Protein AF-A0A967H6K7-F1 (afdb_monomer_lite)

pLDDT: mean 92.09, std 7.15, range [60.03, 98.31]

Sequence (70 aa):
PDIIGDYRQLRQVFLNLIINARQAIDGSGTITVRARRSSLRGEAAVAVEIEDTGGGISSEVMRNIFNPFF

Secondary structure (DSSP, 8-state):
----S-HHHHHHHHHHHHHHHHHH--SS--EEEEEEEEEETTEEEEEEEEEE-SS---HHHHTTTTSTT-

Foldseek 3Di:
DDDDDDPVVVVVVVVVLVVVLVVQADDDWDWDWDWDWDDDPNHIDIDIDIDIPGPDDDPVCVVCVVPPPD

Structure (mmCIF, N/CA/C/O backbone):
data_AF-A0A967H6K7-F1
#
_entry.id   AF-A0A967H6K7-F1
#
loop_
_atom_site.group_PDB
_atom_site.id
_atom_site.type_symbol
_atom_site.label_atom_id
_atom_site.label_alt_id
_atom_site.label_comp_id
_atom_site.label_asym_id
_atom_site.label_entity_id
_atom_site.label_seq_id
_atom_site.pdbx_PDB_ins_code
_atom_site.Cartn_x
_atom_site.Cartn_y
_atom_site.Cartn_z
_atom_site.occupancy
_atom_site.B_iso_or_equiv
_atom_site.auth_seq_id
_atom_site.auth_comp_id
_atom_site.auth_asym_id
_atom_site.auth_atom_id
_atom_site.pdbx_PDB_model_num
ATOM 1 N N . PRO A 1 1 ? 9.313 8.211 -14.069 1.00 68.31 1 PRO A N 1
ATOM 2 C CA . PRO A 1 1 ? 10.039 7.359 -15.037 1.00 68.31 1 PRO A CA 1
ATOM 3 C C . PRO A 1 1 ? 9.003 6.467 -15.694 1.00 68.31 1 PRO A C 1
ATOM 5 O O . PRO A 1 1 ? 8.117 6.002 -14.978 1.00 68.31 1 PRO A O 1
ATOM 8 N N . ASP A 1 2 ? 9.089 6.271 -17.002 1.00 79.94 2 ASP A N 1
ATOM 9 C CA . ASP A 1 2 ? 8.190 5.335 -17.668 1.00 79.94 2 ASP A CA 1
ATOM 10 C C . ASP A 1 2 ? 8.569 3.911 -17.261 1.00 79.94 2 ASP A C 1
ATOM 12 O O . ASP A 1 2 ? 9.750 3.587 -17.110 1.00 79.94 2 ASP A O 1
ATOM 16 N N . ILE A 1 3 ? 7.557 3.088 -17.002 1.00 84.12 3 ILE A N 1
ATOM 17 C CA . ILE A 1 3 ? 7.715 1.702 -16.561 1.00 84.12 3 ILE A CA 1
ATOM 18 C C . ILE A 1 3 ? 6.980 0.781 -17.529 1.00 84.12 3 ILE A C 1
ATOM 20 O O . ILE A 1 3 ? 5.914 1.122 -18.038 1.00 84.12 3 ILE A O 1
ATOM 24 N N . ILE A 1 4 ? 7.545 -0.400 -17.766 1.00 89.00 4 ILE A N 1
ATOM 25 C CA . ILE A 1 4 ? 6.899 -1.451 -18.552 1.00 89.00 4 ILE A CA 1
ATOM 26 C C . ILE A 1 4 ? 6.022 -2.268 -17.602 1.00 89.00 4 ILE A C 1
ATOM 28 O O . ILE A 1 4 ? 6.505 -2.783 -16.596 1.00 89.00 4 ILE A O 1
ATOM 32 N N . GLY A 1 5 ? 4.734 -2.394 -17.913 1.00 89.62 5 GLY A N 1
ATOM 33 C CA . GLY A 1 5 ? 3.808 -3.200 -17.125 1.00 89.62 5 GLY A CA 1
ATOM 34 C C . GLY A 1 5 ? 2.388 -3.180 -17.677 1.00 89.62 5 GLY A C 1
ATOM 35 O O . GLY A 1 5 ? 2.031 -2.331 -18.493 1.00 89.62 5 GLY A O 1
ATOM 36 N N . ASP A 1 6 ? 1.564 -4.119 -17.218 1.00 96.06 6 ASP A N 1
ATOM 37 C CA . ASP A 1 6 ? 0.134 -4.139 -17.522 1.00 96.06 6 ASP A CA 1
A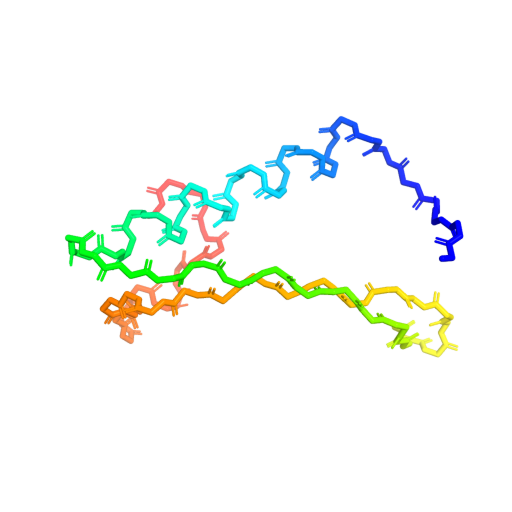TOM 38 C C . ASP A 1 6 ? -0.605 -3.188 -16.573 1.00 96.06 6 ASP A C 1
ATOM 40 O O . ASP A 1 6 ? -0.726 -3.438 -15.371 1.00 96.06 6 ASP A O 1
ATOM 44 N N . TYR A 1 7 ? -1.128 -2.096 -17.131 1.00 93.62 7 TYR A N 1
ATOM 45 C CA . TYR A 1 7 ? -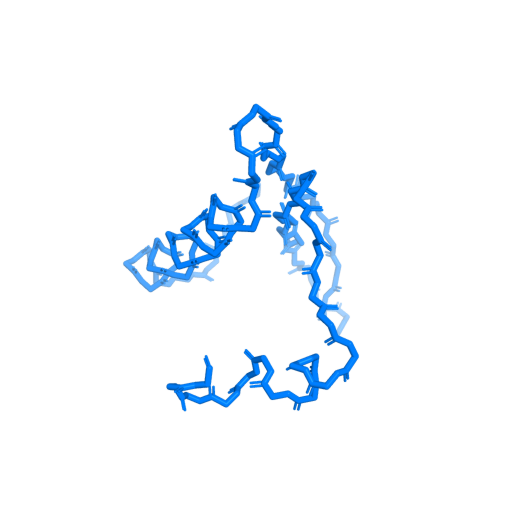1.888 -1.090 -16.392 1.00 93.62 7 TYR A CA 1
ATOM 46 C C . TYR A 1 7 ? -3.042 -1.685 -15.568 1.00 93.62 7 TYR A C 1
ATOM 48 O O . TYR A 1 7 ? -3.275 -1.261 -14.435 1.00 93.62 7 TYR A O 1
ATOM 56 N N . ARG A 1 8 ? -3.777 -2.666 -16.110 1.00 96.31 8 ARG A N 1
ATOM 57 C CA . ARG A 1 8 ? -4.938 -3.254 -15.427 1.00 96.31 8 ARG A CA 1
ATOM 58 C C . ARG A 1 8 ? -4.502 -4.088 -14.230 1.00 96.31 8 ARG A C 1
ATOM 60 O O . ARG A 1 8 ? -5.120 -3.976 -13.172 1.00 96.31 8 ARG A O 1
ATOM 67 N N . GLN A 1 9 ? -3.438 -4.873 -14.382 1.00 96.31 9 GLN A N 1
ATOM 68 C CA . GLN A 1 9 ? -2.893 -5.681 -13.289 1.00 96.31 9 GLN A CA 1
ATOM 69 C C . GLN A 1 9 ? -2.293 -4.803 -12.191 1.00 96.31 9 GLN A C 1
ATOM 71 O O . GLN A 1 9 ? -2.598 -5.002 -11.019 1.00 96.31 9 GLN A O 1
ATOM 76 N N . LEU A 1 10 ? -1.523 -3.776 -12.560 1.00 95.00 10 LEU A N 1
ATOM 77 C CA . LEU A 1 10 ? -0.973 -2.817 -11.600 1.00 95.00 10 LEU A CA 1
ATOM 78 C C . LEU A 1 10 ? -2.084 -2.104 -10.826 1.00 95.00 10 LEU A C 1
ATOM 80 O O . LEU A 1 10 ? -2.038 -2.036 -9.600 1.00 95.00 10 LEU A O 1
ATOM 84 N N . ARG A 1 11 ? -3.134 -1.648 -11.521 1.00 95.25 11 ARG A N 1
ATOM 85 C CA . ARG A 1 11 ? -4.309 -1.053 -10.876 1.00 95.25 11 ARG A CA 1
ATOM 86 C C . ARG A 1 11 ? -4.958 -2.013 -9.879 1.00 95.25 11 ARG A C 1
ATOM 88 O O . ARG A 1 11 ? -5.305 -1.582 -8.785 1.00 95.25 11 ARG A O 1
ATOM 95 N N . GLN A 1 12 ? -5.115 -3.290 -10.232 1.00 95.81 12 GLN A N 1
ATOM 96 C CA . GLN A 1 12 ? -5.688 -4.292 -9.329 1.00 95.81 12 GLN A CA 1
ATOM 97 C C . GLN A 1 12 ? -4.827 -4.487 -8.077 1.00 95.81 12 GLN A C 1
ATOM 99 O O . GLN A 1 12 ? -5.361 -4.496 -6.971 1.00 95.81 12 GLN A O 1
ATOM 104 N N . VAL A 1 13 ? -3.507 -4.602 -8.239 1.00 94.69 13 VAL A N 1
ATOM 105 C CA . VAL A 1 13 ? -2.572 -4.751 -7.115 1.00 94.69 13 VAL A CA 1
ATOM 106 C C . VAL A 1 13 ? -2.658 -3.544 -6.181 1.00 94.69 13 VAL A C 1
ATOM 108 O O . VAL A 1 13 ? -2.828 -3.720 -4.978 1.00 94.69 13 VAL A O 1
ATOM 111 N N . PHE A 1 14 ? -2.616 -2.322 -6.719 1.00 96.25 14 PHE A N 1
ATOM 112 C CA . PHE A 1 14 ? -2.712 -1.115 -5.895 1.00 96.25 14 PHE A CA 1
ATOM 113 C C . PHE A 1 14 ? -4.059 -1.002 -5.180 1.00 96.25 14 PHE A C 1
ATOM 115 O O . PHE A 1 14 ? -4.082 -0.666 -4.000 1.00 96.25 14 PHE A O 1
ATOM 122 N N . LEU A 1 15 ? -5.172 -1.327 -5.848 1.00 96.06 15 LEU A N 1
ATOM 123 C CA . LEU A 1 15 ? -6.486 -1.328 -5.204 1.00 96.06 15 LEU A CA 1
ATOM 124 C C . LEU A 1 15 ? -6.558 -2.345 -4.064 1.00 96.06 15 LEU A C 1
ATOM 126 O O . LEU A 1 15 ? -7.044 -1.995 -2.994 1.00 96.06 15 LEU A O 1
ATOM 130 N N . ASN A 1 16 ? -6.039 -3.559 -4.255 1.00 94.31 16 ASN A N 1
ATOM 131 C CA . ASN A 1 16 ? -6.025 -4.574 -3.202 1.00 94.31 16 ASN A CA 1
ATOM 132 C C . ASN A 1 16 ? -5.238 -4.090 -1.976 1.00 94.31 16 ASN A C 1
ATOM 134 O O . ASN A 1 16 ? -5.729 -4.177 -0.856 1.00 94.31 16 ASN A O 1
ATOM 138 N N . LEU A 1 17 ? -4.053 -3.512 -2.183 1.00 95.38 17 LEU A N 1
ATOM 139 C CA . LEU A 1 17 ? -3.226 -3.008 -1.085 1.00 95.38 17 LEU A C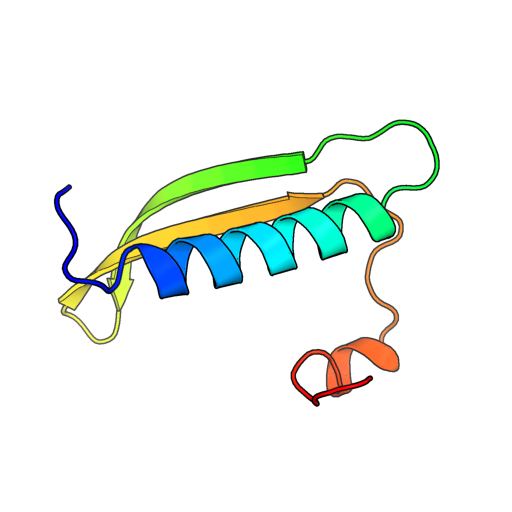A 1
ATOM 140 C C . LEU A 1 17 ? -3.865 -1.806 -0.369 1.00 95.38 17 LEU A C 1
ATOM 142 O O . LEU A 1 17 ? -3.823 -1.738 0.855 1.00 95.38 17 LEU A O 1
ATOM 146 N N . ILE A 1 18 ? -4.506 -0.889 -1.102 1.00 96.56 18 ILE A N 1
ATOM 147 C CA . ILE A 1 18 ? -5.225 0.253 -0.510 1.00 96.56 18 ILE A CA 1
ATOM 148 C C . ILE A 1 18 ? -6.454 -0.217 0.281 1.00 96.56 18 ILE A C 1
ATOM 150 O O . ILE A 1 18 ? -6.741 0.326 1.347 1.00 96.56 18 ILE A O 1
ATOM 154 N N . ILE A 1 19 ? -7.184 -1.220 -0.217 1.00 95.00 19 ILE A N 1
ATOM 155 C CA . ILE A 1 19 ? -8.324 -1.808 0.499 1.00 95.00 19 ILE A CA 1
ATOM 156 C C . ILE A 1 19 ? -7.850 -2.453 1.804 1.00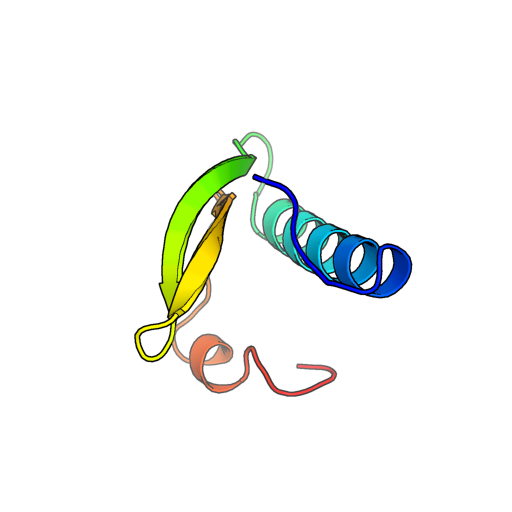 95.00 19 ILE A C 1
ATOM 158 O O . ILE A 1 19 ? -8.452 -2.188 2.844 1.00 95.00 19 ILE A O 1
ATOM 162 N N . ASN A 1 20 ? -6.753 -3.213 1.763 1.00 93.44 20 ASN A N 1
ATOM 163 C CA . ASN A 1 20 ? -6.165 -3.834 2.950 1.00 93.44 20 ASN A CA 1
ATOM 164 C C . ASN A 1 20 ? -5.737 -2.774 3.980 1.00 93.44 20 ASN A C 1
ATOM 166 O O . ASN A 1 20 ? -6.104 -2.866 5.147 1.00 93.44 20 ASN A O 1
ATOM 170 N N . ALA A 1 21 ? -5.048 -1.719 3.536 1.00 95.62 21 ALA A N 1
ATOM 171 C CA . ALA A 1 21 ? -4.660 -0.582 4.373 1.00 95.62 21 ALA A CA 1
ATOM 172 C C . ALA A 1 21 ? -5.874 0.099 5.034 1.00 95.62 21 ALA A C 1
ATOM 174 O O . ALA A 1 21 ? -5.868 0.383 6.229 1.00 95.62 21 ALA A O 1
ATOM 175 N N . ARG A 1 22 ? -6.961 0.318 4.279 1.00 95.00 22 ARG A N 1
ATOM 176 C CA . ARG A 1 22 ? -8.210 0.883 4.818 1.00 95.00 22 ARG A CA 1
ATOM 177 C C . ARG A 1 22 ? -8.830 -0.016 5.886 1.00 95.00 22 ARG A C 1
ATOM 179 O O . ARG A 1 22 ? -9.382 0.491 6.850 1.00 95.00 22 ARG A O 1
ATOM 186 N N . GLN A 1 23 ? -8.813 -1.331 5.679 1.00 93.50 23 GLN A N 1
ATOM 187 C CA . GLN A 1 23 ? -9.387 -2.298 6.619 1.00 93.50 23 GLN A CA 1
ATOM 188 C C . GLN A 1 23 ? -8.593 -2.393 7.926 1.00 93.50 23 GLN A C 1
ATOM 190 O O . GLN A 1 23 ? -9.178 -2.744 8.943 1.00 93.50 23 GLN A O 1
ATOM 195 N N . ALA A 1 24 ? -7.298 -2.072 7.906 1.00 94.38 24 ALA A N 1
ATOM 196 C CA . ALA A 1 24 ? -6.447 -2.074 9.092 1.00 94.38 24 ALA A CA 1
ATOM 197 C C . ALA A 1 24 ? -6.635 -0.839 9.996 1.00 94.38 24 ALA A C 1
ATOM 199 O O . ALA A 1 24 ? -6.252 -0.872 11.167 1.00 94.38 24 ALA A O 1
ATOM 200 N N . ILE A 1 25 ? -7.189 0.259 9.465 1.00 96.62 25 ILE A N 1
ATOM 201 C CA . ILE A 1 25 ? -7.409 1.506 10.206 1.00 96.62 25 ILE A CA 1
ATOM 202 C C . ILE A 1 25 ? -8.772 1.474 10.905 1.00 96.62 25 ILE A C 1
ATOM 204 O O . ILE A 1 25 ? -9.818 1.526 10.255 1.00 96.62 25 ILE A O 1
ATOM 208 N N . ASP A 1 26 ? -8.751 1.510 12.237 1.00 93.88 26 ASP A N 1
ATOM 209 C CA . ASP A 1 26 ? -9.946 1.716 13.054 1.00 93.88 26 ASP A CA 1
ATOM 210 C C . ASP A 1 26 ? -10.232 3.215 13.228 1.00 93.88 26 ASP A C 1
ATOM 212 O O . ASP A 1 26 ? -9.525 3.944 13.926 1.00 93.88 26 ASP A O 1
ATOM 216 N N . GLY A 1 27 ? -11.303 3.695 12.596 1.00 93.06 27 GLY A N 1
ATOM 217 C CA . GLY A 1 27 ? -11.719 5.094 12.680 1.00 93.06 27 GLY A CA 1
ATOM 218 C C . GLY A 1 27 ? -10.884 6.014 11.787 1.00 93.06 27 GLY A C 1
ATOM 219 O O . GLY A 1 27 ? -10.925 5.898 10.563 1.00 93.06 27 GLY A O 1
ATOM 220 N N . SER A 1 28 ? -10.186 6.977 12.391 1.00 95.12 28 SER A N 1
ATOM 221 C CA . SER A 1 28 ? -9.401 7.979 11.662 1.00 95.12 28 SER A CA 1
ATOM 222 C C . SER A 1 28 ? -7.946 7.547 11.538 1.00 95.12 28 SER A C 1
ATOM 224 O O . SER A 1 28 ? -7.299 7.232 12.532 1.00 95.12 28 SER A O 1
ATOM 226 N N . GLY A 1 29 ? -7.400 7.627 10.329 1.00 96.06 29 GLY A N 1
ATOM 227 C CA . GLY A 1 29 ? -5.998 7.333 10.068 1.00 96.06 29 GLY A CA 1
ATOM 228 C C . GLY A 1 29 ? -5.555 7.844 8.708 1.00 96.06 29 GLY A C 1
ATOM 229 O O . GLY A 1 29 ? -6.330 8.463 7.974 1.00 96.06 29 GLY A O 1
ATOM 230 N N . THR A 1 30 ? -4.298 7.574 8.377 1.00 97.88 30 THR A N 1
ATOM 231 C CA . THR A 1 30 ? -3.669 8.035 7.139 1.00 97.88 30 THR A CA 1
ATOM 232 C C . THR A 1 30 ? -3.163 6.841 6.351 1.00 97.88 30 THR A C 1
ATOM 234 O O . THR A 1 30 ? -2.479 5.982 6.899 1.00 97.88 30 THR A O 1
ATOM 237 N N . ILE A 1 31 ? -3.456 6.822 5.051 1.00 98.06 31 ILE A N 1
ATOM 238 C CA . ILE A 1 31 ? -2.800 5.932 4.091 1.00 98.06 31 ILE A CA 1
ATOM 239 C C . ILE A 1 31 ? -1.843 6.789 3.268 1.00 98.06 31 ILE A C 1
ATOM 241 O O . ILE A 1 31 ? -2.265 7.736 2.602 1.00 98.06 31 ILE A O 1
ATOM 245 N N . THR A 1 32 ? -0.556 6.463 3.309 1.00 98.31 32 THR A N 1
ATOM 246 C CA . THR A 1 32 ? 0.487 7.154 2.554 1.00 98.31 32 THR A CA 1
ATOM 247 C C . THR A 1 32 ? 0.960 6.283 1.400 1.00 98.31 32 THR A C 1
ATOM 249 O O . THR A 1 32 ? 1.382 5.148 1.601 1.00 98.31 32 THR A O 1
ATOM 252 N N . VAL A 1 33 ? 0.933 6.837 0.186 1.00 97.75 33 VAL A N 1
ATOM 253 C CA . VAL A 1 33 ? 1.472 6.188 -1.015 1.00 97.75 33 VAL A CA 1
ATOM 254 C C . VAL A 1 33 ? 2.723 6.931 -1.458 1.00 97.75 33 VAL A C 1
ATOM 256 O O . VAL A 1 33 ? 2.685 8.142 -1.685 1.00 97.75 33 VAL A O 1
ATOM 259 N N . ARG A 1 34 ? 3.840 6.214 -1.594 1.00 97.75 34 ARG A N 1
ATOM 260 C CA . ARG A 1 34 ? 5.120 6.773 -2.049 1.00 97.75 34 ARG A CA 1
ATOM 261 C C . ARG A 1 34 ? 5.624 5.995 -3.255 1.00 97.75 34 ARG A C 1
ATOM 263 O O . ARG A 1 34 ? 5.481 4.780 -3.326 1.00 97.75 34 ARG A O 1
ATOM 270 N N . ALA A 1 35 ? 6.243 6.699 -4.194 1.00 95.31 35 ALA A N 1
ATOM 271 C CA . ALA A 1 35 ? 6.931 6.095 -5.325 1.00 95.31 35 ALA A CA 1
ATOM 272 C C . ALA A 1 35 ? 8.314 6.726 -5.464 1.00 95.31 35 ALA A C 1
ATOM 274 O O . ALA A 1 35 ? 8.447 7.951 -5.492 1.00 95.31 35 ALA A O 1
ATOM 275 N N . ARG A 1 36 ? 9.351 5.897 -5.564 1.00 95.75 36 ARG A N 1
ATOM 276 C CA . ARG A 1 36 ? 10.735 6.360 -5.717 1.00 95.75 36 ARG A CA 1
ATOM 277 C C . ARG A 1 36 ? 11.501 5.497 -6.702 1.00 95.75 36 ARG A C 1
ATOM 279 O O . ARG A 1 36 ? 11.226 4.308 -6.857 1.00 95.75 36 ARG A O 1
ATOM 286 N N . ARG A 1 37 ? 12.493 6.101 -7.360 1.00 95.06 37 ARG A N 1
ATOM 287 C CA . ARG A 1 37 ? 13.477 5.340 -8.141 1.00 95.06 37 ARG A CA 1
ATOM 288 C C . ARG A 1 37 ? 14.188 4.354 -7.213 1.00 95.06 37 ARG A C 1
ATOM 290 O O . ARG A 1 37 ? 14.497 4.688 -6.071 1.00 95.06 37 ARG A O 1
ATOM 297 N N . SER A 1 38 ? 14.421 3.153 -7.714 1.00 95.06 38 SER A N 1
ATOM 298 C CA . SER A 1 38 ? 15.079 2.064 -7.003 1.00 95.06 38 SER A CA 1
ATOM 299 C C . SER A 1 38 ? 15.851 1.199 -8.001 1.00 95.06 38 SER A C 1
ATOM 301 O O . SER A 1 38 ? 15.885 1.491 -9.200 1.00 95.06 38 SER A O 1
ATOM 303 N N . SER A 1 39 ? 16.449 0.121 -7.512 1.00 93.56 39 SER A N 1
ATOM 304 C CA . SER A 1 39 ? 16.955 -0.960 -8.343 1.00 93.56 39 SER A CA 1
ATOM 305 C C . SER A 1 39 ? 16.455 -2.311 -7.843 1.00 93.56 39 SER A C 1
ATOM 307 O O . SER A 1 39 ? 16.299 -2.533 -6.642 1.00 93.56 39 SER A O 1
ATOM 309 N N . LEU A 1 40 ? 16.173 -3.215 -8.776 1.00 90.62 40 LEU A N 1
ATOM 310 C CA . LEU A 1 40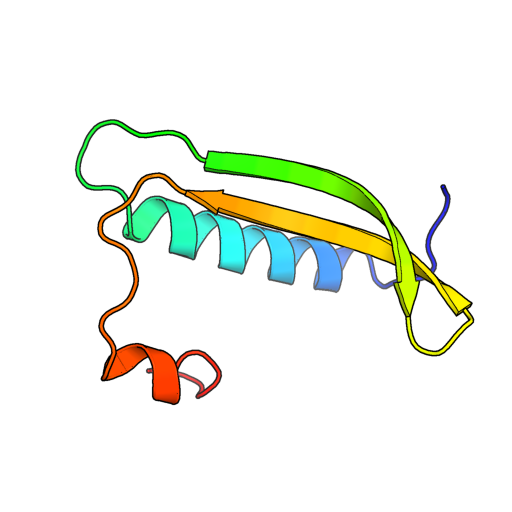 ? 15.793 -4.592 -8.492 1.00 90.62 40 LEU A CA 1
ATOM 311 C C . LEU A 1 40 ? 16.705 -5.504 -9.306 1.00 90.62 40 LEU A C 1
ATOM 313 O O . LEU A 1 40 ? 16.753 -5.399 -10.525 1.00 90.62 40 LEU A O 1
ATOM 317 N N . ARG A 1 41 ? 17.458 -6.379 -8.628 1.00 93.44 41 ARG A N 1
ATOM 318 C CA . ARG A 1 41 ? 18.418 -7.302 -9.269 1.00 93.44 41 ARG A CA 1
ATOM 319 C C . ARG A 1 41 ? 19.446 -6.604 -10.181 1.00 93.44 41 ARG A C 1
ATOM 321 O O . ARG A 1 41 ? 19.894 -7.178 -11.162 1.00 93.44 41 ARG A O 1
ATOM 328 N N . GLY A 1 42 ? 19.833 -5.375 -9.835 1.00 93.31 42 GLY A N 1
ATOM 329 C CA . GLY A 1 42 ? 20.796 -4.577 -10.603 1.00 93.31 42 GLY A CA 1
ATOM 330 C C . GLY A 1 42 ? 20.184 -3.752 -11.739 1.00 93.31 42 GLY A C 1
ATOM 331 O O . GLY A 1 42 ? 20.887 -2.939 -12.330 1.00 93.31 42 GLY A O 1
ATOM 332 N N . GLU A 1 43 ? 18.885 -3.890 -12.004 1.00 91.00 43 GLU A N 1
ATOM 333 C CA . GLU A 1 43 ? 18.179 -3.124 -13.032 1.00 91.00 43 GLU A CA 1
ATOM 334 C C . GLU A 1 43 ? 17.410 -1.948 -12.427 1.00 91.00 43 GLU A C 1
ATOM 336 O O . GLU A 1 43 ? 16.988 -1.992 -11.268 1.00 91.00 43 GLU A O 1
ATOM 341 N N . ALA A 1 44 ? 17.228 -0.880 -13.208 1.00 91.56 44 ALA A N 1
ATOM 342 C CA . ALA A 1 44 ? 16.447 0.278 -12.789 1.00 91.56 44 ALA A CA 1
ATOM 343 C C . ALA A 1 44 ? 14.985 -0.117 -12.541 1.00 91.56 44 ALA A C 1
ATOM 345 O O . ALA A 1 44 ? 14.335 -0.726 -13.386 1.00 91.56 44 ALA A O 1
ATOM 346 N N . ALA A 1 45 ? 14.457 0.277 -11.387 1.00 93.06 45 ALA A N 1
ATOM 347 C CA . ALA A 1 45 ? 13.103 -0.046 -10.968 1.00 93.06 45 ALA A CA 1
ATOM 348 C C . ALA A 1 45 ? 12.432 1.153 -10.284 1.00 93.06 45 ALA A C 1
ATOM 350 O O . ALA A 1 45 ? 13.052 2.182 -9.995 1.00 93.06 45 ALA A O 1
ATOM 351 N N . VAL A 1 46 ? 11.143 1.005 -9.988 1.00 94.50 46 VAL A N 1
ATOM 352 C CA . VAL A 1 46 ? 10.398 1.914 -9.113 1.00 94.50 46 VAL A CA 1
ATOM 353 C C . VAL A 1 46 ? 9.939 1.117 -7.902 1.00 94.50 46 VAL A C 1
ATOM 355 O O . VAL A 1 46 ? 9.287 0.088 -8.052 1.00 94.50 46 VAL A O 1
ATOM 358 N N . ALA A 1 47 ? 10.286 1.587 -6.707 1.00 95.00 47 ALA A N 1
ATOM 359 C CA . ALA A 1 47 ? 9.712 1.077 -5.471 1.00 95.00 47 ALA A CA 1
ATOM 360 C C . ALA A 1 47 ? 8.438 1.869 -5.170 1.00 95.00 47 ALA A C 1
ATOM 362 O O . ALA A 1 47 ? 8.476 3.104 -5.135 1.00 95.00 47 ALA A O 1
ATOM 363 N N . VAL A 1 48 ? 7.332 1.152 -4.981 1.00 95.62 48 VAL A N 1
ATOM 364 C CA . VAL A 1 48 ? 6.052 1.710 -4.543 1.00 95.62 48 VAL A CA 1
ATOM 365 C C . VAL A 1 48 ? 5.786 1.209 -3.133 1.00 95.62 48 VAL A C 1
ATOM 367 O O . VAL A 1 48 ? 5.864 0.010 -2.877 1.00 95.62 48 VAL A O 1
ATOM 370 N N . GLU A 1 49 ? 5.491 2.133 -2.231 1.00 97.38 49 GLU A N 1
ATOM 371 C CA . GLU A 1 49 ? 5.226 1.871 -0.820 1.00 97.38 49 GLU A CA 1
ATOM 372 C C . GLU A 1 49 ? 3.806 2.338 -0.497 1.00 97.38 49 GLU A C 1
ATOM 374 O O . GLU A 1 49 ? 3.410 3.440 -0.890 1.00 97.38 49 GLU A O 1
ATOM 379 N N . ILE A 1 50 ? 3.045 1.490 0.195 1.00 97.25 50 ILE A N 1
ATOM 380 C CA . ILE A 1 50 ? 1.710 1.788 0.719 1.00 97.25 50 ILE A CA 1
ATOM 381 C C . ILE A 1 50 ? 1.785 1.521 2.219 1.00 97.25 50 ILE A C 1
ATOM 383 O O . ILE A 1 50 ? 2.042 0.393 2.631 1.00 97.25 50 ILE A O 1
ATOM 387 N N . GLU A 1 51 ? 1.623 2.574 3.008 1.00 97.81 51 GLU A N 1
ATOM 388 C CA . GLU A 1 51 ? 1.763 2.573 4.464 1.00 97.81 51 GLU A CA 1
ATOM 389 C C . GLU A 1 51 ? 0.462 3.072 5.086 1.00 97.81 51 GLU A C 1
ATOM 391 O O . GLU A 1 51 ? -0.071 4.092 4.649 1.00 97.81 51 GLU A O 1
ATOM 396 N N . ASP A 1 52 ? -0.043 2.378 6.100 1.00 97.56 52 ASP A N 1
ATOM 397 C CA . ASP A 1 52 ? -1.204 2.787 6.885 1.00 97.56 52 ASP A CA 1
ATOM 398 C C . ASP A 1 52 ? -0.839 3.010 8.356 1.00 97.56 52 ASP A C 1
ATOM 400 O O . ASP A 1 52 ? 0.190 2.543 8.843 1.00 97.56 52 ASP A O 1
ATOM 404 N N . THR A 1 53 ? -1.685 3.755 9.066 1.00 97.62 53 THR A N 1
ATOM 405 C CA . THR A 1 53 ? -1.558 3.995 10.513 1.00 97.62 53 THR A CA 1
ATOM 406 C C . THR A 1 53 ? -2.490 3.096 11.332 1.00 97.62 53 THR A C 1
ATOM 408 O O . THR A 1 53 ? -2.960 3.511 12.392 1.00 97.62 53 THR A O 1
ATOM 411 N N . GLY A 1 54 ? -2.853 1.928 10.800 1.00 95.94 54 GLY A N 1
ATOM 412 C CA . GLY A 1 54 ? -3.776 0.988 11.419 1.00 95.94 54 GLY A CA 1
ATOM 413 C C . GLY A 1 54 ? -3.152 0.150 12.533 1.00 95.94 54 GLY A C 1
ATOM 414 O O . GLY A 1 54 ? -2.004 0.347 12.933 1.00 95.94 54 GLY A O 1
ATOM 415 N N . GLY A 1 55 ? -3.917 -0.825 13.029 1.00 92.62 55 GLY A N 1
ATOM 416 C CA . GLY A 1 55 ? -3.508 -1.714 14.127 1.00 92.62 55 GLY A CA 1
ATOM 417 C C . GLY A 1 55 ? -2.362 -2.681 13.791 1.00 92.62 55 GLY A C 1
ATOM 418 O O . GLY A 1 55 ? -1.875 -3.390 14.674 1.00 92.62 55 GLY A O 1
ATOM 419 N N . GLY A 1 56 ? -1.917 -2.706 12.531 1.00 90.62 56 GLY A N 1
ATOM 420 C CA . GLY A 1 56 ? -0.886 -3.609 12.032 1.00 90.62 56 GLY A CA 1
ATOM 421 C C . GLY A 1 56 ? -1.372 -5.049 11.851 1.00 90.62 56 GLY A C 1
ATOM 422 O O . GLY A 1 56 ? -2.547 -5.374 12.009 1.00 90.62 56 GLY A O 1
ATOM 423 N N . ILE A 1 57 ? -0.441 -5.933 11.493 1.00 89.81 57 ILE A N 1
ATOM 424 C CA . ILE A 1 57 ? -0.708 -7.355 11.251 1.00 89.81 57 ILE A CA 1
ATOM 425 C C . ILE A 1 57 ? -0.132 -8.157 12.415 1.00 89.81 57 ILE A C 1
ATOM 427 O O . ILE A 1 57 ? 1.042 -8.004 12.758 1.00 89.81 57 ILE A O 1
ATOM 431 N N . SER A 1 58 ? -0.937 -9.037 13.015 1.00 90.81 58 SER A N 1
ATOM 432 C CA . SER A 1 58 ? -0.456 -9.908 14.089 1.00 90.81 58 SER A CA 1
ATOM 433 C C . SER A 1 58 ? 0.640 -10.856 13.586 1.00 90.81 58 SER A C 1
ATOM 435 O O . SER A 1 58 ? 0.648 -11.278 12.429 1.00 90.81 58 SER A O 1
ATOM 437 N N . SER A 1 59 ? 1.556 -11.260 14.467 1.00 90.38 59 SER A N 1
ATOM 438 C CA . SER A 1 59 ? 2.656 -12.171 14.114 1.00 90.38 59 SER A CA 1
ATOM 439 C C . SER A 1 59 ? 2.185 -13.526 13.573 1.00 90.38 59 SER A C 1
ATOM 441 O O . SER A 1 59 ? 2.926 -14.199 12.855 1.00 90.38 59 SER A O 1
ATOM 443 N N . GLU A 1 60 ? 0.974 -13.955 13.937 1.00 88.50 60 GLU A N 1
ATOM 444 C CA . GLU A 1 60 ? 0.355 -15.178 13.426 1.00 88.50 60 GLU A CA 1
ATOM 445 C C . GLU A 1 60 ? -0.113 -15.015 11.979 1.00 88.50 60 GLU A C 1
ATOM 447 O O . GLU A 1 60 ? 0.229 -15.841 11.131 1.00 88.50 60 GLU A O 1
ATOM 452 N N . VAL A 1 61 ? -0.813 -13.916 11.685 1.00 87.25 61 VAL A N 1
ATOM 453 C CA . VAL A 1 61 ? -1.306 -13.601 10.338 1.00 87.25 61 VAL A CA 1
ATOM 454 C C . VAL A 1 61 ? -0.149 -13.256 9.401 1.00 87.25 61 VAL A C 1
ATOM 456 O O . VAL A 1 61 ? -0.175 -13.655 8.241 1.00 87.25 61 VAL A O 1
ATOM 459 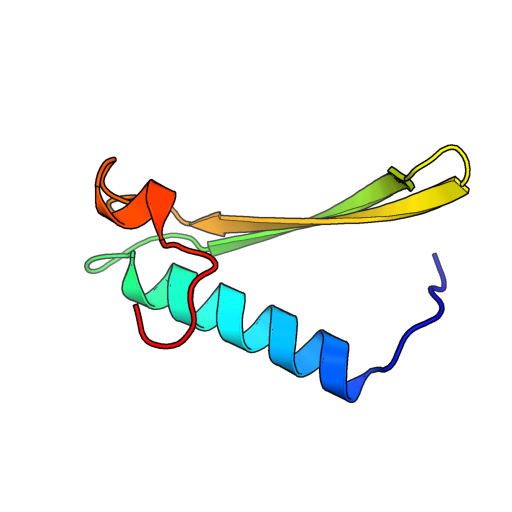N N . MET A 1 62 ? 0.917 -12.622 9.905 1.00 90.62 62 MET A N 1
ATOM 460 C CA . MET A 1 62 ? 2.103 -12.227 9.130 1.00 90.62 62 MET A CA 1
ATOM 461 C C . MET A 1 62 ? 2.706 -13.381 8.311 1.00 90.62 62 MET A C 1
ATOM 463 O O . MET A 1 62 ? 3.178 -13.176 7.196 1.00 90.62 62 MET A O 1
ATOM 467 N N . ARG A 1 63 ? 2.668 -14.615 8.832 1.00 90.31 63 ARG A N 1
ATOM 468 C CA . ARG A 1 63 ? 3.195 -15.799 8.126 1.00 90.31 63 ARG A CA 1
ATOM 469 C C . ARG A 1 63 ? 2.353 -16.217 6.922 1.00 90.31 63 ARG A C 1
ATOM 471 O O . ARG A 1 63 ? 2.846 -16.944 6.067 1.00 90.31 63 ARG A O 1
ATOM 478 N N . ASN A 1 64 ? 1.108 -15.760 6.864 1.00 90.00 64 ASN A N 1
ATOM 479 C CA . ASN A 1 64 ? 0.113 -16.180 5.891 1.00 90.00 64 ASN A CA 1
ATOM 480 C C . ASN A 1 64 ? -0.364 -15.038 4.980 1.00 90.00 64 ASN A C 1
ATOM 482 O O . ASN A 1 64 ? -1.231 -15.277 4.152 1.00 90.00 64 ASN A O 1
ATOM 486 N N . ILE A 1 65 ? 0.210 -13.828 5.057 1.00 89.38 65 ILE A N 1
ATOM 487 C CA . ILE A 1 65 ? -0.256 -12.653 4.281 1.00 89.38 65 ILE A CA 1
ATOM 488 C C . ILE A 1 65 ? -0.184 -12.826 2.756 1.00 89.38 65 ILE A C 1
ATOM 490 O O . ILE A 1 65 ? -0.791 -12.057 2.017 1.00 89.38 65 ILE A O 1
ATOM 494 N N . PHE A 1 66 ? 0.577 -13.814 2.278 1.00 87.25 66 PHE A N 1
ATOM 495 C CA . PHE A 1 66 ? 0.687 -14.155 0.859 1.00 87.25 66 PHE A CA 1
ATOM 496 C C . PHE A 1 66 ? -0.138 -15.388 0.466 1.00 87.25 66 PHE A C 1
ATOM 498 O O . PHE A 1 66 ? -0.168 -15.746 -0.712 1.00 87.25 66 PHE A O 1
ATOM 505 N N . ASN A 1 67 ? -0.805 -16.038 1.423 1.00 87.19 67 ASN A N 1
ATOM 506 C CA . ASN A 1 67 ? -1.676 -17.168 1.145 1.00 87.19 67 ASN A CA 1
ATOM 507 C C . ASN A 1 67 ? -3.038 -16.648 0.663 1.00 87.19 67 ASN A C 1
ATOM 509 O O . ASN A 1 67 ? -3.646 -15.809 1.328 1.00 87.19 67 ASN A O 1
ATOM 513 N N . PRO A 1 68 ? -3.552 -17.135 -0.478 1.00 75.88 68 PRO A N 1
ATOM 514 C CA . PRO A 1 68 ? -4.893 -16.781 -0.926 1.00 75.88 68 PRO A CA 1
ATOM 515 C C . PRO A 1 68 ? -5.955 -17.143 0.128 1.00 75.88 68 PRO A C 1
ATOM 517 O O . PRO A 1 68 ? -5.902 -18.234 0.691 1.00 75.88 68 PRO A O 1
ATOM 520 N N . PHE A 1 69 ? -6.947 -16.263 0.323 1.00 65.25 69 PHE A N 1
ATOM 521 C CA . PHE A 1 69 ? -8.104 -16.443 1.226 1.00 65.25 69 PHE A CA 1
ATOM 522 C C . PHE A 1 69 ? -7.799 -16.511 2.732 1.00 65.25 69 PHE A C 1
ATOM 524 O O . PHE A 1 69 ? -8.660 -16.953 3.496 1.00 65.25 69 PHE A O 1
ATOM 531 N N . PHE A 1 70 ? -6.603 -16.093 3.143 1.00 60.03 70 PHE A N 1
ATOM 532 C CA . PHE A 1 70 ? -6.231 -15.942 4.549 1.00 60.03 70 PHE A CA 1
ATOM 533 C C . PHE A 1 70 ? -6.601 -14.563 5.103 1.00 60.03 70 PHE A C 1
ATOM 535 O O . PHE A 1 70 ? -6.632 -13.598 4.304 1.00 60.03 70 PHE A O 1
#

Radius of gyration: 14.29 Å; chains: 1; bounding box: 32×25×33 Å